Protein AF-A0A6A4N188-F1 (afdb_monomer_lite)

Foldseek 3Di:
DQVVVVHDDAFDWDWDDDPNDIDIGTDPDDPDPCSVVVVVVVVVVVVVVPPDDD

InterPro domains:
  IPR046849 E2 motif [PF20430] (22-46)

pLDDT: mean 84.9, std 9.49, range [55.84, 94.81]

Sequence (54 aa):
MMKKQGISKEPGYSWISMRGEVHKFYAGDQQHPQRNKIYTMLEELMMNIKSPFV

Secondary structure (DSSP, 8-state):
-TGGGT--PPPPEEEEEETTEEEEEETT----TTHHHHHHHHHHHHHHHHS---

Radius of gyration: 15.85 Å; chains: 1; bounding box: 42×28×37 Å

Structure (mmCIF, N/CA/C/O backbone):
data_AF-A0A6A4N188-F1
#
_entry.id   AF-A0A6A4N188-F1
#
loop_
_atom_site.group_PDB
_atom_site.id
_atom_site.type_symbol
_atom_site.label_atom_id
_atom_site.label_alt_id
_atom_site.label_comp_id
_atom_site.label_asym_id
_atom_site.label_entity_id
_atom_site.label_seq_id
_atom_site.pdbx_PDB_ins_code
_atom_site.Cartn_x
_atom_site.Cartn_y
_atom_site.Cartn_z
_atom_site.occupancy
_atom_site.B_iso_or_equiv
_atom_site.auth_seq_id
_atom_site.auth_comp_id
_atom_site.auth_asym_id
_atom_site.auth_atom_id
_atom_site.pdbx_PDB_model_num
ATOM 1 N N . MET A 1 1 ? -13.126 6.516 18.036 1.00 59.22 1 MET A N 1
ATOM 2 C CA . MET A 1 1 ? -14.427 6.869 18.649 1.00 59.22 1 MET A CA 1
ATOM 3 C C . MET A 1 1 ? -15.567 5.986 18.144 1.00 59.22 1 MET A C 1
ATOM 5 O O . MET A 1 1 ? -16.196 5.365 18.980 1.00 59.22 1 MET A O 1
ATOM 9 N N . MET A 1 2 ? -15.776 5.804 16.833 1.00 74.25 2 MET A N 1
ATOM 10 C CA . MET A 1 2 ? -16.936 5.033 16.327 1.00 74.25 2 MET A CA 1
ATOM 11 C C . MET A 1 2 ? -16.845 3.502 16.504 1.00 74.25 2 MET A C 1
ATOM 13 O O . MET A 1 2 ? -17.795 2.899 16.987 1.00 74.25 2 MET A O 1
ATOM 17 N N . LYS A 1 3 ? -15.675 2.878 16.269 1.00 69.31 3 LYS A N 1
ATOM 18 C CA . LYS A 1 3 ? -15.472 1.434 16.542 1.00 69.31 3 LYS A CA 1
ATOM 19 C C . LYS A 1 3 ? -15.716 1.045 18.010 1.00 69.31 3 LYS A C 1
ATOM 21 O O . LYS A 1 3 ? -16.223 -0.033 18.277 1.00 69.31 3 LYS A O 1
ATOM 26 N N . LYS A 1 4 ? -15.385 1.926 18.965 1.00 77.44 4 LYS A N 1
ATOM 27 C CA . LYS A 1 4 ? -15.613 1.690 20.406 1.00 77.44 4 LYS A CA 1
ATOM 28 C C . LYS A 1 4 ? -17.095 1.770 20.798 1.00 77.44 4 LYS A C 1
ATOM 30 O O . LYS A 1 4 ? -17.458 1.281 21.854 1.00 77.44 4 LYS A O 1
ATOM 35 N N . GLN A 1 5 ? -17.926 2.377 19.953 1.00 85.12 5 GLN A N 1
ATOM 36 C CA . GLN A 1 5 ? -19.376 2.486 20.128 1.00 85.12 5 GLN A CA 1
ATOM 37 C C . GLN A 1 5 ? -20.134 1.388 19.357 1.00 85.12 5 GLN A C 1
ATOM 39 O O . GLN A 1 5 ? -21.345 1.478 19.207 1.00 85.12 5 GLN A O 1
ATOM 44 N N . GLY A 1 6 ? -19.434 0.379 18.815 1.00 81.94 6 GLY A N 1
ATOM 45 C CA . GLY A 1 6 ? -20.040 -0.694 18.013 1.00 81.94 6 GLY A CA 1
ATOM 46 C C . GLY A 1 6 ? -20.451 -0.280 16.595 1.00 81.94 6 GLY A C 1
ATOM 47 O O . GLY A 1 6 ? -20.960 -1.101 15.840 1.00 81.94 6 GLY A O 1
ATOM 48 N N . ILE A 1 7 ? -20.202 0.972 16.197 1.00 80.12 7 ILE A N 1
ATOM 49 C CA . ILE A 1 7 ? -20.551 1.468 14.865 1.00 80.12 7 ILE A CA 1
ATOM 50 C C . ILE A 1 7 ? -19.449 1.057 13.885 1.00 80.12 7 ILE A C 1
ATOM 52 O O . ILE A 1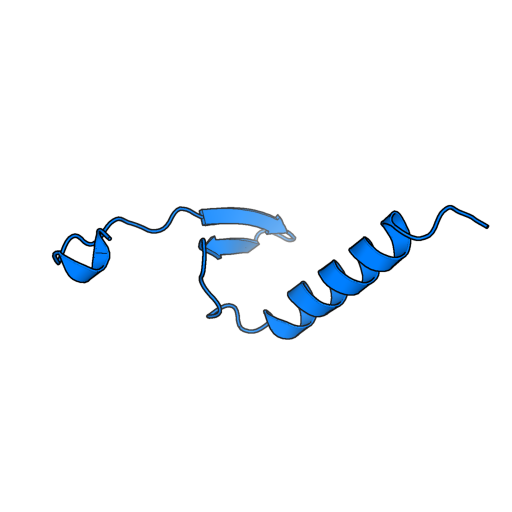 7 ? -18.349 1.627 13.882 1.00 80.12 7 ILE A O 1
ATOM 56 N N . SER A 1 8 ? -19.758 0.072 13.040 1.00 75.94 8 SER A N 1
ATOM 57 C CA . SER A 1 8 ? -18.927 -0.305 11.897 1.00 75.94 8 SER A CA 1
ATOM 58 C C . SER A 1 8 ? -19.279 0.579 10.705 1.00 75.94 8 SER A C 1
ATOM 60 O O . SER A 1 8 ? -20.379 0.496 10.166 1.00 75.94 8 SER A O 1
ATOM 62 N N . LYS A 1 9 ? -18.354 1.456 10.311 1.00 79.19 9 LYS A N 1
ATOM 63 C CA . LYS A 1 9 ? -18.422 2.161 9.027 1.00 79.19 9 LYS A CA 1
ATOM 64 C C . LYS A 1 9 ? -17.578 1.396 8.023 1.00 79.19 9 LYS A C 1
ATOM 66 O O . LYS A 1 9 ? -16.499 0.923 8.388 1.00 79.19 9 LYS A O 1
ATOM 71 N N . GLU A 1 10 ? -18.043 1.313 6.781 1.00 79.69 10 GLU A N 1
ATOM 72 C CA . GLU A 1 10 ? -17.202 0.802 5.704 1.00 79.69 10 GLU A CA 1
ATOM 73 C C . GLU A 1 10 ? -15.928 1.652 5.602 1.00 79.69 10 GLU A C 1
ATOM 75 O O . GLU A 1 10 ? -15.999 2.888 5.632 1.00 79.69 10 GLU A O 1
ATOM 80 N N . PRO A 1 11 ? -14.747 1.017 5.540 1.00 83.88 11 PRO A N 1
ATOM 81 C CA . PRO A 1 11 ? -13.513 1.745 5.325 1.00 83.88 11 PRO A CA 1
ATOM 82 C C . PRO A 1 11 ? -13.533 2.373 3.931 1.00 83.88 11 PRO A C 1
ATOM 84 O O . PRO A 1 11 ? -13.839 1.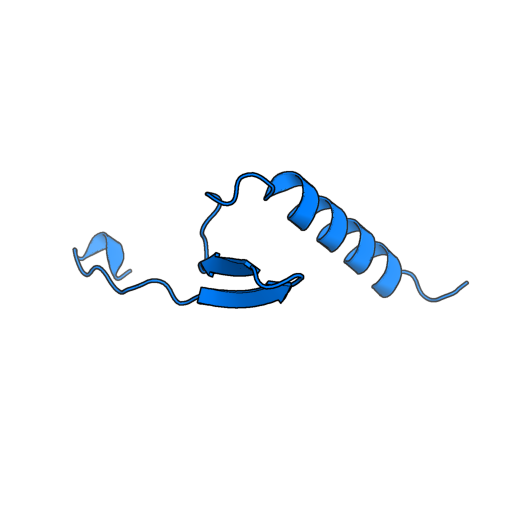712 2.939 1.00 83.88 11 PRO A O 1
ATOM 87 N N . GLY A 1 12 ? -13.150 3.648 3.849 1.00 89.38 12 GLY A N 1
ATOM 88 C CA . GLY A 1 12 ? -12.827 4.253 2.561 1.00 89.38 12 GLY A CA 1
ATOM 89 C C . GLY A 1 12 ? -11.666 3.503 1.911 1.00 89.38 12 GLY A C 1
ATOM 90 O O . GLY A 1 12 ? -10.798 2.977 2.608 1.00 89.38 12 GLY A O 1
ATOM 91 N N . TYR A 1 13 ? -11.639 3.451 0.586 1.00 91.19 13 TYR A N 1
ATOM 92 C CA . TYR A 1 13 ? -10.538 2.855 -0.159 1.00 91.19 13 TYR A CA 1
ATOM 93 C C . TYR A 1 13 ? -10.209 3.686 -1.391 1.00 91.19 13 TYR A C 1
ATOM 95 O O . TYR A 1 13 ? -11.079 4.330 -1.975 1.00 91.19 13 TYR A O 1
ATOM 103 N N . SER A 1 14 ? -8.943 3.656 -1.785 1.00 91.06 14 SER A N 1
ATOM 104 C CA . SER A 1 14 ? -8.508 4.056 -3.119 1.00 91.06 14 SER A CA 1
ATOM 105 C C . SER A 1 14 ? -8.235 2.809 -3.957 1.00 91.06 14 SER A C 1
ATOM 107 O O . SER A 1 14 ? -8.157 1.690 -3.439 1.00 91.06 14 SER A O 1
ATOM 109 N N . TRP A 1 15 ? -8.125 2.975 -5.269 1.00 92.50 15 TRP A N 1
ATOM 110 C CA . TRP A 1 15 ? -7.758 1.887 -6.164 1.00 92.50 15 TRP A CA 1
ATOM 111 C C . TRP A 1 15 ? -6.935 2.398 -7.336 1.00 92.50 15 TRP A C 1
ATOM 113 O O . TRP A 1 15 ? -7.042 3.559 -7.732 1.00 92.50 15 TRP A O 1
ATOM 123 N N . ILE A 1 16 ? -6.142 1.501 -7.908 1.00 91.00 16 ILE A N 1
ATOM 124 C CA . ILE A 1 16 ? -5.479 1.705 -9.195 1.00 91.00 16 ILE A CA 1
ATOM 125 C C . ILE A 1 16 ? -5.822 0.538 -10.113 1.00 91.00 16 ILE A C 1
ATOM 127 O O . ILE A 1 16 ? -6.093 -0.569 -9.641 1.00 91.00 16 ILE A O 1
ATOM 131 N N . SER A 1 17 ? -5.797 0.778 -11.421 1.00 94.81 17 SER A N 1
ATOM 132 C CA . SER A 1 17 ? -5.901 -0.287 -12.413 1.00 94.81 17 SER A CA 1
ATOM 133 C C . SER A 1 17 ? -4.593 -0.410 -13.176 1.00 94.81 17 SER A C 1
ATOM 135 O O . SER A 1 17 ? -4.066 0.581 -13.681 1.00 94.81 17 SER A O 1
ATOM 137 N N . MET A 1 18 ? -4.063 -1.627 -13.246 1.00 89.06 18 MET A N 1
ATOM 138 C CA . MET A 1 18 ? -2.828 -1.926 -13.955 1.00 89.06 18 MET A CA 1
ATOM 139 C C . MET A 1 18 ? -2.941 -3.309 -14.587 1.00 89.06 18 MET A C 1
ATOM 141 O O . MET A 1 18 ? -3.340 -4.261 -13.930 1.00 89.06 18 MET A O 1
ATOM 145 N N . ARG A 1 19 ? -2.596 -3.431 -15.876 1.00 92.44 19 ARG A N 1
ATOM 146 C CA . ARG A 1 19 ? -2.629 -4.712 -16.618 1.00 92.44 19 ARG A CA 1
ATOM 147 C C . ARG A 1 19 ? -3.984 -5.443 -16.550 1.00 92.44 19 ARG A C 1
ATOM 149 O O . ARG A 1 19 ? -4.030 -6.665 -16.558 1.00 92.44 19 ARG A O 1
ATOM 156 N N . GLY A 1 20 ? -5.083 -4.689 -16.489 1.00 93.94 20 GLY A N 1
ATOM 157 C CA . GLY A 1 20 ? -6.436 -5.244 -16.378 1.00 93.94 20 GLY A CA 1
ATOM 158 C C . GLY A 1 20 ? -6.821 -5.720 -14.973 1.00 93.94 20 GLY A C 1
ATOM 159 O O . GLY A 1 20 ? -7.958 -6.136 -14.776 1.00 93.94 20 GLY A O 1
ATOM 160 N N . GLU A 1 21 ? -5.923 -5.620 -13.992 1.00 91.00 21 GLU A N 1
ATOM 161 C CA . GLU A 1 21 ? -6.204 -5.913 -12.588 1.00 91.00 21 GLU A CA 1
ATOM 162 C C . GLU A 1 21 ? -6.520 -4.618 -11.827 1.00 91.00 21 GLU A C 1
ATOM 164 O O . GLU A 1 21 ? -5.977 -3.548 -12.123 1.00 91.00 21 GLU A O 1
ATOM 169 N N . VAL A 1 22 ? -7.430 -4.703 -10.853 1.00 90.94 22 VAL A N 1
ATOM 170 C CA . VAL A 1 22 ? -7.748 -3.604 -9.936 1.00 90.94 22 VAL A CA 1
ATOM 171 C C . VAL A 1 22 ? -7.157 -3.914 -8.571 1.00 90.94 22 VAL A C 1
ATOM 173 O O . VAL A 1 22 ? -7.574 -4.861 -7.906 1.00 90.94 22 VAL A O 1
ATOM 176 N N . HIS A 1 23 ? -6.247 -3.058 -8.120 1.00 88.00 23 HIS A N 1
ATOM 177 C CA . HIS A 1 23 ? -5.642 -3.147 -6.797 1.00 88.00 23 HIS A CA 1
ATOM 178 C C . HIS A 1 23 ? -6.296 -2.119 -5.876 1.00 88.00 23 HIS A C 1
ATOM 180 O O . HIS A 1 23 ? -6.262 -0.920 -6.161 1.00 88.00 23 HIS A O 1
ATOM 186 N N . LYS A 1 24 ? -6.911 -2.585 -4.783 1.00 88.62 24 LYS A N 1
ATOM 187 C CA . LYS A 1 24 ? -7.590 -1.741 -3.787 1.00 88.62 24 LYS A CA 1
ATOM 188 C C . LYS A 1 24 ? -6.708 -1.518 -2.561 1.00 88.62 24 LYS A C 1
ATOM 190 O O . LYS A 1 24 ? -6.053 -2.443 -2.086 1.00 88.62 24 LYS A O 1
ATOM 195 N N . PHE A 1 25 ? -6.771 -0.311 -2.015 1.00 87.50 25 PHE A N 1
ATOM 196 C CA . PHE A 1 25 ? -6.050 0.113 -0.820 1.00 87.50 25 PHE A CA 1
ATOM 197 C C . PHE A 1 25 ? -7.043 0.697 0.179 1.00 87.50 25 PHE A C 1
ATOM 199 O O . PHE A 1 25 ? -7.540 1.808 -0.002 1.00 87.50 25 PHE A O 1
ATOM 206 N N . TYR A 1 26 ? -7.362 -0.063 1.224 1.00 87.25 26 TYR A N 1
ATOM 207 C CA . TYR A 1 26 ? -8.299 0.373 2.254 1.00 87.25 26 TYR A CA 1
ATOM 208 C C . TYR A 1 26 ? -7.614 1.283 3.278 1.00 87.25 26 TYR A C 1
ATOM 210 O O . TYR A 1 26 ? -6.469 1.073 3.682 1.00 87.25 26 TYR A O 1
ATOM 218 N N . ALA A 1 27 ? -8.336 2.305 3.726 1.00 84.62 27 ALA A N 1
ATOM 219 C CA . ALA A 1 27 ? -7.853 3.261 4.705 1.00 84.62 27 ALA A CA 1
ATOM 220 C C . ALA A 1 27 ? -7.546 2.565 6.040 1.00 84.62 27 ALA A C 1
ATOM 222 O O . ALA A 1 27 ? -8.425 1.983 6.678 1.00 84.62 27 ALA A O 1
ATOM 223 N N . GLY A 1 28 ? -6.285 2.655 6.469 1.00 80.12 28 GLY A N 1
ATOM 224 C CA . GLY A 1 28 ? -5.803 2.039 7.707 1.00 80.12 28 GLY A CA 1
ATOM 225 C C . GLY A 1 28 ? -5.647 0.517 7.642 1.00 80.12 28 GLY A C 1
ATOM 226 O O . GLY A 1 28 ? -5.367 -0.096 8.672 1.00 80.12 28 GLY A O 1
ATOM 227 N N . ASP A 1 29 ? -5.822 -0.087 6.468 1.00 79.81 29 ASP A N 1
ATOM 228 C CA . ASP A 1 29 ? -5.601 -1.511 6.261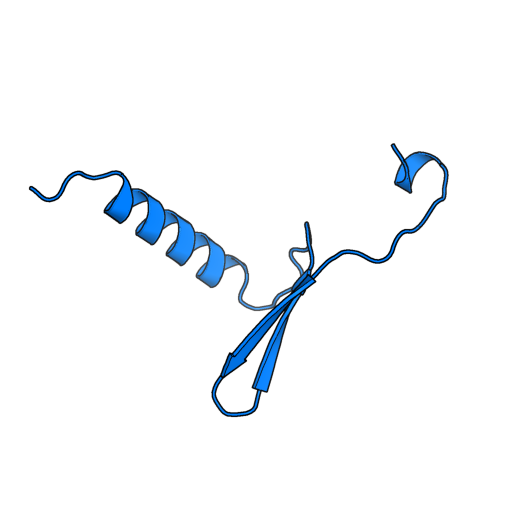 1.00 79.81 29 ASP A CA 1
ATOM 229 C C . ASP A 1 29 ? -4.127 -1.816 5.958 1.00 79.81 29 ASP A C 1
ATOM 231 O O . ASP A 1 29 ? -3.386 -1.011 5.395 1.00 79.81 29 ASP A O 1
ATOM 235 N N . GLN A 1 30 ? -3.708 -3.006 6.364 1.00 79.25 30 GLN A N 1
ATOM 236 C CA . GLN A 1 30 ? -2.379 -3.568 6.178 1.00 79.25 30 GLN A CA 1
ATOM 237 C C . GLN A 1 30 ? -2.475 -5.005 5.625 1.00 79.25 30 GLN A C 1
ATOM 239 O O . GLN A 1 30 ? -1.548 -5.793 5.808 1.00 79.25 30 GLN A O 1
ATOM 244 N N . GLN A 1 31 ? -3.594 -5.388 5.001 1.00 81.19 31 GLN A N 1
ATOM 245 C CA . GLN A 1 31 ? -3.829 -6.746 4.493 1.00 81.19 31 GLN A CA 1
ATOM 246 C C . GLN A 1 31 ? -3.279 -6.991 3.083 1.00 81.19 31 GLN A C 1
ATOM 248 O O . GLN A 1 31 ? -3.217 -8.142 2.656 1.00 81.19 31 GLN A O 1
ATOM 253 N N . HIS A 1 32 ? -2.837 -5.955 2.357 1.00 82.62 32 HIS A N 1
ATOM 254 C CA . HIS A 1 32 ? -2.275 -6.149 1.019 1.00 82.62 32 HIS A CA 1
ATOM 255 C C . HIS A 1 32 ? -1.021 -7.052 1.086 1.00 82.62 32 HIS A C 1
ATOM 257 O O . HIS A 1 32 ? -0.077 -6.710 1.806 1.00 82.62 32 HIS A O 1
ATOM 263 N N . PRO A 1 33 ? -0.934 -8.154 0.310 1.00 87.19 33 PRO A N 1
ATOM 264 C CA . PRO A 1 33 ? 0.191 -9.099 0.382 1.00 87.19 33 PRO A CA 1
ATOM 265 C C . PRO A 1 33 ? 1.560 -8.447 0.154 1.00 87.19 33 PRO A C 1
ATOM 267 O O . PRO A 1 33 ? 2.581 -8.895 0.667 1.00 87.19 33 PRO A O 1
ATOM 270 N N . GLN A 1 34 ? 1.580 -7.356 -0.613 1.00 88.12 34 GLN A N 1
ATOM 271 C CA . GLN A 1 34 ? 2.792 -6.605 -0.946 1.00 88.12 34 GLN A CA 1
ATOM 272 C C . GLN A 1 34 ? 2.987 -5.328 -0.113 1.00 88.12 34 GLN A C 1
ATOM 274 O O . GLN A 1 34 ? 3.839 -4.518 -0.472 1.00 88.12 34 GLN A O 1
ATOM 279 N N . ARG A 1 35 ? 2.235 -5.122 0.982 1.00 87.44 35 ARG A N 1
ATOM 280 C CA . ARG A 1 35 ? 2.237 -3.856 1.748 1.00 87.44 35 ARG A CA 1
ATOM 281 C C . ARG A 1 35 ? 3.645 -3.350 2.077 1.00 87.44 35 ARG A C 1
ATOM 283 O O . ARG A 1 35 ? 3.922 -2.176 1.880 1.00 87.44 35 ARG A O 1
ATOM 290 N N . ASN A 1 36 ? 4.544 -4.243 2.505 1.00 91.50 36 ASN A N 1
ATOM 291 C CA . ASN A 1 36 ? 5.884 -3.864 2.943 1.00 91.50 36 ASN A CA 1
ATOM 292 C C . ASN A 1 36 ? 6.657 -3.222 1.785 1.00 91.50 36 ASN A C 1
ATOM 294 O O . ASN A 1 36 ? 7.220 -2.153 1.955 1.00 91.50 36 ASN A O 1
ATOM 298 N N . LYS A 1 37 ? 6.595 -3.815 0.583 1.00 93.50 37 LYS A N 1
ATOM 299 C CA . LYS A 1 37 ? 7.250 -3.265 -0.616 1.00 93.50 37 LYS A CA 1
ATOM 300 C C . LYS A 1 37 ? 6.692 -1.892 -0.992 1.00 93.50 37 LYS A C 1
ATOM 302 O O . LYS A 1 37 ? 7.449 -1.006 -1.365 1.00 93.50 37 LYS A O 1
ATOM 307 N N . ILE A 1 38 ? 5.374 -1.725 -0.892 1.00 90.25 38 ILE A N 1
ATOM 308 C CA . ILE A 1 38 ? 4.692 -0.472 -1.236 1.00 90.25 38 ILE A CA 1
ATOM 309 C C . ILE A 1 38 ? 5.109 0.642 -0.273 1.00 90.25 38 ILE A C 1
ATOM 311 O O . ILE A 1 38 ? 5.472 1.725 -0.722 1.00 90.25 38 ILE A O 1
ATOM 315 N N . TYR A 1 39 ? 5.107 0.374 1.035 1.00 90.38 39 TYR A N 1
ATOM 316 C CA . TYR A 1 39 ? 5.514 1.361 2.036 1.00 90.38 39 TYR A CA 1
ATOM 317 C C . TYR A 1 39 ? 7.006 1.696 1.966 1.00 90.38 39 TYR A C 1
ATOM 319 O O . TYR A 1 39 ? 7.337 2.874 2.024 1.00 90.38 39 TYR A O 1
ATOM 327 N N . THR A 1 40 ? 7.887 0.716 1.738 1.00 94.31 40 THR A N 1
ATOM 328 C CA . THR A 1 40 ? 9.317 0.987 1.513 1.00 94.31 40 THR A CA 1
ATOM 329 C C . THR A 1 40 ? 9.532 1.900 0.303 1.00 94.31 40 THR A C 1
ATOM 331 O O . THR A 1 40 ? 10.227 2.903 0.414 1.00 94.31 40 THR A O 1
ATOM 334 N N . MET A 1 41 ? 8.865 1.636 -0.827 1.00 93.94 41 MET A N 1
ATOM 335 C CA . MET A 1 41 ? 8.957 2.508 -2.006 1.00 93.94 41 MET A CA 1
ATOM 336 C C . MET A 1 41 ? 8.437 3.926 -1.720 1.00 93.94 41 MET A C 1
ATOM 338 O O . MET A 1 41 ? 9.006 4.906 -2.193 1.00 93.94 41 MET A O 1
ATOM 342 N N . LEU A 1 42 ? 7.353 4.057 -0.946 1.00 91.56 42 LEU A N 1
ATOM 343 C CA . LEU A 1 42 ? 6.829 5.363 -0.535 1.00 91.56 42 LEU A CA 1
ATOM 344 C C . LEU A 1 42 ? 7.825 6.129 0.345 1.00 91.56 42 LEU A C 1
ATOM 346 O O . LEU A 1 42 ? 7.974 7.337 0.168 1.00 91.56 42 LEU A O 1
ATOM 350 N N . GLU A 1 43 ? 8.510 5.449 1.264 1.00 93.44 43 GLU A N 1
ATOM 351 C CA . GLU A 1 43 ? 9.559 6.047 2.096 1.00 93.44 43 GLU A CA 1
ATOM 352 C C . GLU A 1 43 ? 10.739 6.531 1.245 1.00 93.44 43 GLU A C 1
ATOM 354 O O . GLU A 1 43 ? 11.146 7.686 1.379 1.00 93.44 43 GLU A O 1
ATOM 359 N N . GLU A 1 44 ? 11.224 5.704 0.317 1.00 94.75 44 GLU A N 1
ATOM 360 C CA . GLU A 1 44 ? 12.285 6.072 -0.631 1.00 94.75 44 GLU A CA 1
ATOM 361 C C . GLU A 1 44 ? 11.882 7.278 -1.494 1.00 94.75 44 GLU A C 1
ATOM 363 O O . GLU A 1 44 ? 12.632 8.249 -1.612 1.00 94.75 44 GLU A O 1
ATOM 368 N N . LEU A 1 45 ? 10.663 7.271 -2.045 1.00 93.62 45 LEU A N 1
ATOM 369 C CA . LEU A 1 45 ? 10.111 8.398 -2.801 1.00 93.62 45 LEU A CA 1
ATOM 370 C C . LEU A 1 45 ? 10.059 9.673 -1.954 1.00 93.62 45 LEU A C 1
ATOM 372 O O . LEU A 1 45 ? 10.441 10.743 -2.427 1.00 93.6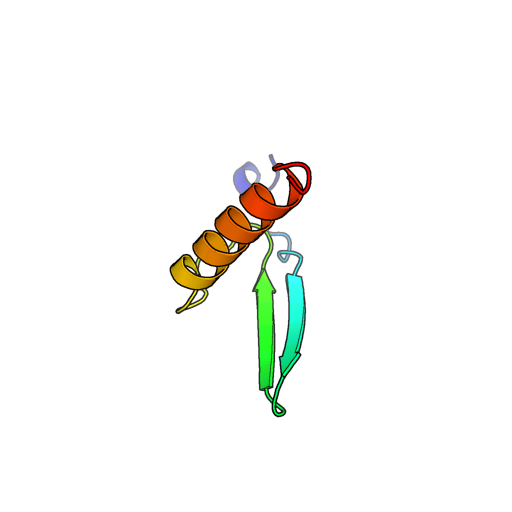2 45 LEU A O 1
ATOM 376 N N . MET A 1 46 ? 9.616 9.580 -0.699 1.00 92.81 46 MET A N 1
ATOM 377 C CA . MET A 1 46 ? 9.588 10.728 0.208 1.00 92.81 46 MET A CA 1
ATOM 378 C C . MET A 1 46 ? 10.987 11.246 0.533 1.00 92.81 46 MET A C 1
ATOM 380 O O . MET A 1 46 ? 11.156 12.461 0.636 1.00 92.81 46 MET A O 1
ATOM 384 N N . MET A 1 47 ? 11.977 10.366 0.698 1.00 92.44 47 MET A N 1
ATOM 385 C CA . MET A 1 47 ? 13.371 10.773 0.888 1.00 92.44 47 MET A CA 1
ATOM 386 C C . MET A 1 47 ? 13.895 11.520 -0.340 1.00 92.44 47 MET A C 1
ATOM 388 O O . MET A 1 47 ? 14.467 12.597 -0.189 1.00 92.44 47 MET A O 1
ATOM 392 N N . ASN A 1 48 ? 13.611 11.012 -1.541 1.00 90.25 48 ASN A N 1
ATOM 393 C CA . ASN A 1 48 ? 14.011 11.648 -2.797 1.00 90.25 48 ASN A CA 1
ATOM 394 C C . ASN A 1 48 ? 13.345 13.014 -3.006 1.00 90.25 48 ASN A C 1
ATOM 396 O O . ASN A 1 48 ? 13.993 13.936 -3.478 1.00 90.25 48 ASN A O 1
ATOM 400 N N . ILE A 1 49 ? 12.070 13.169 -2.635 1.00 91.06 49 ILE A N 1
ATOM 401 C CA . ILE A 1 49 ? 11.353 14.452 -2.752 1.00 91.06 49 ILE A CA 1
ATOM 402 C C . ILE 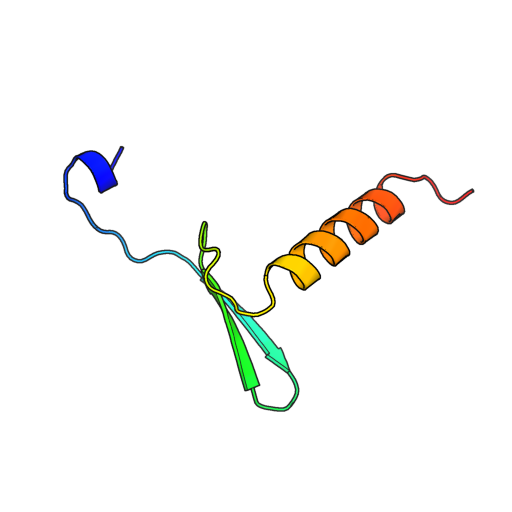A 1 49 ? 11.844 15.468 -1.708 1.00 91.06 49 ILE A C 1
ATOM 404 O O . ILE A 1 49 ? 11.864 16.668 -1.972 1.00 91.06 49 ILE A O 1
ATOM 408 N N . LYS A 1 50 ? 12.198 15.008 -0.501 1.00 85.50 50 LYS A N 1
ATOM 409 C CA . LYS A 1 50 ? 12.681 15.874 0.590 1.00 85.50 50 LYS A CA 1
ATOM 410 C C . LYS A 1 50 ? 14.151 16.251 0.451 1.00 85.50 50 LYS A C 1
ATOM 412 O O . LYS A 1 50 ? 14.565 17.244 1.043 1.00 85.50 50 LYS A O 1
ATOM 417 N N . SER A 1 51 ? 14.933 15.465 -0.282 1.00 71.25 51 SER A N 1
ATOM 418 C CA . SER A 1 51 ? 16.277 15.850 -0.681 1.00 71.25 51 SER A CA 1
ATOM 419 C C . SER A 1 51 ? 16.141 16.888 -1.801 1.00 71.25 51 SER A C 1
ATOM 421 O O . SER A 1 51 ? 15.591 16.565 -2.853 1.00 71.25 51 SER A O 1
ATOM 423 N N . PRO A 1 52 ? 16.566 18.150 -1.597 1.00 60.22 52 PRO A N 1
ATOM 424 C CA . PRO A 1 52 ? 16.676 19.067 -2.716 1.00 60.22 52 PRO A CA 1
ATOM 425 C C . PRO A 1 52 ? 17.643 18.425 -3.707 1.00 60.22 52 PRO A C 1
ATOM 427 O O . PRO A 1 52 ? 18.697 17.945 -3.291 1.00 60.22 52 PRO A O 1
ATOM 430 N N . PHE A 1 53 ? 17.254 18.382 -4.983 1.00 63.09 53 PHE A N 1
ATOM 431 C CA . PHE A 1 53 ? 18.152 18.044 -6.082 1.00 63.09 53 PHE A CA 1
ATOM 432 C C . PHE A 1 53 ? 19.504 18.716 -5.815 1.00 63.09 53 PHE A C 1
ATOM 434 O O . PHE A 1 53 ? 19.554 19.942 -5.693 1.00 63.09 53 PHE A O 1
ATOM 441 N N . VAL A 1 54 ? 20.544 17.903 -5.608 1.00 55.84 54 VAL A N 1
ATOM 442 C CA . VAL A 1 54 ? 21.926 18.386 -5.507 1.00 55.84 54 VAL A CA 1
ATOM 443 C C . VAL A 1 54 ? 22.295 19.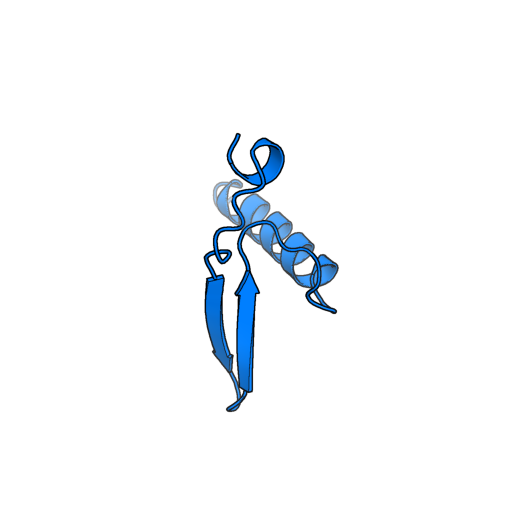062 -6.818 1.00 55.84 54 VAL A C 1
ATOM 445 O O . VAL A 1 54 ? 21.947 18.487 -7.877 1.00 55.84 54 VAL A O 1
#

Organism: Lupinus albus (NCBI:txid3870)